Protein AF-A0A0G0WSR8-F1 (afdb_monomer_lite)

Structure (mmCIF, N/CA/C/O backbone):
data_AF-A0A0G0WSR8-F1
#
_entry.id   AF-A0A0G0WSR8-F1
#
loop_
_atom_site.group_PDB
_atom_site.id
_atom_site.type_symbol
_atom_site.label_atom_id
_atom_site.label_alt_id
_atom_site.label_comp_id
_atom_site.label_asym_id
_atom_site.label_entity_id
_atom_site.label_seq_id
_atom_site.pdbx_PDB_ins_code
_atom_site.Cartn_x
_atom_site.Cartn_y
_atom_site.Cartn_z
_atom_site.occupancy
_atom_site.B_iso_or_equiv
_atom_site.auth_seq_id
_atom_site.auth_comp_id
_atom_site.auth_asym_id
_atom_site.auth_atom_id
_atom_site.pdbx_PDB_model_num
ATOM 1 N N . MET A 1 1 ? 9.029 -8.585 -16.577 1.00 78.12 1 MET A N 1
ATOM 2 C CA . MET A 1 1 ? 9.577 -7.554 -15.670 1.00 78.12 1 MET A CA 1
ATOM 3 C C . MET A 1 1 ? 8.688 -6.329 -15.822 1.00 78.12 1 MET A C 1
ATOM 5 O O . MET A 1 1 ? 8.299 -6.063 -16.952 1.00 78.12 1 MET A O 1
ATOM 9 N N . PHE A 1 2 ? 8.280 -5.679 -14.734 1.00 92.25 2 PHE A N 1
ATOM 10 C CA . PHE A 1 2 ? 7.401 -4.501 -14.799 1.00 92.25 2 PHE A CA 1
ATOM 11 C C . PHE A 1 2 ? 8.232 -3.232 -14.985 1.00 92.25 2 PHE A C 1
ATOM 13 O O . PHE A 1 2 ? 9.343 -3.159 -14.461 1.00 92.25 2 PHE A O 1
ATOM 20 N N . ASN A 1 3 ? 7.698 -2.246 -15.707 1.00 93.81 3 ASN A N 1
ATOM 21 C CA . ASN A 1 3 ? 8.364 -0.956 -15.912 1.00 93.81 3 ASN A CA 1
ATOM 22 C C . ASN A 1 3 ? 7.978 0.062 -14.835 1.00 93.81 3 ASN A C 1
ATOM 24 O O . ASN A 1 3 ? 8.694 1.036 -14.618 1.00 93.81 3 ASN A O 1
ATOM 28 N N . THR A 1 4 ? 6.849 -0.158 -14.156 1.00 94.00 4 THR A N 1
ATOM 29 C CA . THR A 1 4 ? 6.369 0.701 -13.070 1.00 94.00 4 THR A CA 1
ATOM 30 C C . THR A 1 4 ? 5.871 -0.117 -11.881 1.00 94.00 4 THR A C 1
ATOM 32 O O . THR A 1 4 ? 5.428 -1.258 -12.026 1.00 94.00 4 THR A O 1
ATOM 35 N N . GLU A 1 5 ? 5.903 0.483 -10.688 1.00 91.38 5 GLU A N 1
ATOM 36 C CA . GLU A 1 5 ? 5.329 -0.120 -9.474 1.00 91.38 5 GLU A CA 1
ATOM 37 C C . GLU A 1 5 ? 3.826 -0.370 -9.647 1.00 91.38 5 GLU A C 1
ATOM 39 O O . GLU A 1 5 ? 3.323 -1.427 -9.270 1.00 91.38 5 GLU A O 1
ATOM 44 N N . ARG A 1 6 ? 3.129 0.552 -10.327 1.00 90.81 6 ARG A N 1
ATOM 45 C CA . ARG A 1 6 ? 1.699 0.431 -10.625 1.00 90.81 6 ARG A CA 1
ATOM 46 C C . ARG A 1 6 ? 1.385 -0.777 -11.506 1.00 90.81 6 ARG A C 1
ATOM 48 O O . ARG A 1 6 ? 0.414 -1.475 -11.236 1.00 90.81 6 ARG A O 1
ATOM 55 N N . GLU A 1 7 ? 2.182 -1.055 -12.534 1.00 94.06 7 GLU A N 1
ATOM 56 C CA . GLU A 1 7 ? 2.001 -2.257 -13.363 1.00 94.06 7 GLU A CA 1
ATOM 57 C C . GLU A 1 7 ? 2.127 -3.540 -12.534 1.00 94.06 7 GLU A C 1
ATOM 59 O O . GLU A 1 7 ? 1.278 -4.428 -12.639 1.00 94.06 7 GLU A O 1
ATOM 64 N N . GLY A 1 8 ? 3.152 -3.616 -11.678 1.00 93.31 8 GLY A N 1
ATOM 65 C CA . GLY A 1 8 ? 3.365 -4.760 -10.790 1.00 93.31 8 GLY A CA 1
ATOM 66 C C . GLY A 1 8 ? 2.229 -4.942 -9.784 1.00 93.31 8 GLY A C 1
ATOM 67 O O . GLY A 1 8 ? 1.744 -6.056 -9.597 1.00 93.31 8 GLY A O 1
ATOM 68 N N . GLN A 1 9 ? 1.753 -3.843 -9.203 1.00 92.00 9 GLN A N 1
ATOM 69 C CA . GLN A 1 9 ? 0.608 -3.804 -8.296 1.00 92.00 9 GLN A CA 1
ATOM 70 C C . GLN A 1 9 ? -0.679 -4.311 -8.972 1.00 92.00 9 GLN A C 1
ATOM 72 O O . GLN A 1 9 ? -1.332 -5.218 -8.458 1.00 92.00 9 GLN A O 1
ATOM 77 N N . LEU A 1 10 ? -1.036 -3.765 -10.145 1.00 92.38 10 LEU A N 1
ATOM 78 C CA . LEU A 1 10 ? -2.220 -4.188 -10.907 1.00 92.38 10 LEU A CA 1
ATOM 79 C C . LEU A 1 10 ? -2.150 -5.677 -11.267 1.00 92.38 10 LEU A C 1
ATOM 81 O O . LEU A 1 10 ? -3.139 -6.400 -11.133 1.00 92.38 10 LEU A O 1
ATOM 85 N N . HIS A 1 11 ? -0.979 -6.138 -11.711 1.00 93.62 11 HIS A N 1
ATOM 86 C CA . HIS A 1 11 ? -0.753 -7.538 -12.043 1.00 93.62 11 HIS A CA 1
ATOM 87 C C . HIS A 1 11 ? -0.876 -8.446 -10.812 1.00 93.62 11 HIS A C 1
ATOM 89 O O . HIS A 1 11 ? -1.510 -9.496 -10.896 1.00 93.62 11 HIS A O 1
ATOM 95 N N . PHE A 1 12 ? -0.311 -8.048 -9.667 1.00 92.94 12 PHE A N 1
ATOM 96 C CA . PHE A 1 12 ? -0.427 -8.790 -8.412 1.00 92.94 12 PHE A CA 1
ATOM 97 C C . PHE A 1 12 ? -1.892 -8.947 -8.005 1.00 92.94 12 PHE A C 1
ATOM 99 O O . PHE A 1 12 ? -2.377 -10.070 -7.883 1.00 92.94 12 PHE A O 1
ATOM 106 N N . PHE A 1 13 ? -2.628 -7.843 -7.870 1.00 93.00 13 PHE A N 1
ATOM 107 C CA . PHE A 1 13 ? -4.018 -7.905 -7.427 1.00 93.00 13 PHE A CA 1
ATOM 108 C C . PHE A 1 13 ? -4.899 -8.707 -8.386 1.00 93.00 13 PHE A C 1
ATOM 110 O O . PHE A 1 13 ? -5.670 -9.553 -7.936 1.00 93.00 13 PHE A O 1
ATOM 117 N N . LYS A 1 14 ? -4.699 -8.557 -9.702 1.00 93.31 14 LYS A N 1
ATOM 118 C CA . LYS A 1 14 ? -5.376 -9.388 -10.705 1.00 93.31 14 LYS A CA 1
ATOM 119 C C . LYS A 1 14 ? -5.075 -10.879 -10.521 1.00 93.31 14 LYS A C 1
ATOM 121 O O . LYS A 1 14 ? -6.002 -11.684 -10.561 1.00 93.31 14 LYS A O 1
ATOM 126 N N . ASN A 1 15 ? -3.813 -11.251 -10.308 1.00 95.00 15 ASN A N 1
ATOM 127 C CA . ASN A 1 15 ? -3.416 -12.652 -10.141 1.00 95.00 15 ASN A CA 1
ATOM 128 C C . ASN A 1 15 ? -3.988 -13.294 -8.874 1.00 95.00 15 ASN A C 1
ATOM 130 O O . ASN A 1 15 ? -4.284 -14.486 -8.885 1.00 95.00 15 ASN A O 1
ATOM 134 N N . PHE A 1 16 ? -4.157 -12.519 -7.802 1.00 91.44 16 PHE A N 1
ATOM 135 C CA . PHE A 1 16 ? -4.724 -12.996 -6.538 1.00 91.44 16 PHE A CA 1
ATOM 136 C C . PHE A 1 16 ? -6.242 -12.778 -6.425 1.00 91.44 16 PHE A C 1
ATOM 138 O O . PHE A 1 16 ? -6.820 -13.059 -5.379 1.00 91.44 16 PHE A O 1
ATOM 145 N N . GLY A 1 17 ? -6.901 -12.295 -7.487 1.00 91.31 17 GLY A N 1
ATOM 146 C CA . GLY A 1 17 ? -8.345 -12.045 -7.496 1.00 91.31 17 GLY A CA 1
ATOM 147 C C . GLY A 1 17 ? -8.794 -10.916 -6.561 1.00 91.31 17 GLY A C 1
ATOM 148 O O . GLY A 1 17 ? -9.962 -10.869 -6.185 1.00 91.31 17 GLY A O 1
ATOM 149 N N . ILE A 1 18 ? -7.882 -10.017 -6.184 1.00 91.19 18 ILE A N 1
ATOM 150 C CA . ILE A 1 18 ? -8.155 -8.864 -5.323 1.00 91.19 18 ILE A CA 1
ATOM 151 C C . ILE A 1 18 ? -8.667 -7.717 -6.198 1.00 91.19 18 ILE A C 1
ATOM 153 O O . ILE A 1 18 ? -8.010 -7.295 -7.154 1.00 91.19 18 ILE A O 1
ATOM 157 N N . LYS A 1 19 ? -9.853 -7.208 -5.870 1.00 88.31 19 LYS A N 1
ATOM 158 C CA . LYS A 1 19 ? -10.510 -6.118 -6.592 1.00 88.31 19 LYS A CA 1
ATOM 159 C C . LYS A 1 19 ? -10.069 -4.764 -6.042 1.00 88.31 19 LYS A C 1
ATOM 161 O O . LYS A 1 19 ? -10.323 -4.439 -4.893 1.00 88.31 19 LYS A O 1
ATOM 166 N N . LEU A 1 20 ? -9.383 -3.975 -6.866 1.00 82.12 20 LEU A N 1
ATOM 167 C CA . LEU A 1 20 ? -8.807 -2.680 -6.473 1.00 82.12 20 LEU A CA 1
ATOM 168 C C . LEU A 1 20 ? -9.827 -1.551 -6.282 1.00 82.12 20 LEU A C 1
ATOM 170 O O . LEU A 1 20 ? -9.491 -0.527 -5.694 1.00 82.12 20 LEU A O 1
ATOM 174 N N . ASP A 1 21 ? -11.014 -1.707 -6.857 1.00 71.50 21 ASP A N 1
ATOM 175 C CA . ASP A 1 21 ? -12.137 -0.771 -6.800 1.00 71.50 21 ASP A CA 1
ATOM 176 C C . ASP A 1 21 ? -12.980 -0.925 -5.529 1.00 71.50 21 ASP A C 1
ATOM 178 O O . ASP A 1 21 ? -13.836 -0.084 -5.253 1.00 71.50 21 ASP A O 1
ATOM 182 N N . GLU A 1 22 ? -12.723 -1.957 -4.723 1.00 69.38 22 GLU A N 1
ATOM 183 C CA . GLU A 1 22 ? -13.255 -2.023 -3.370 1.00 69.38 22 GLU A CA 1
ATOM 184 C C . GLU A 1 22 ? -12.634 -0.883 -2.552 1.00 69.38 22 GLU A C 1
ATOM 186 O O . GLU A 1 22 ? -11.410 -0.748 -2.482 1.00 69.38 22 GLU A O 1
ATOM 191 N N . ASN A 1 23 ? -13.488 -0.043 -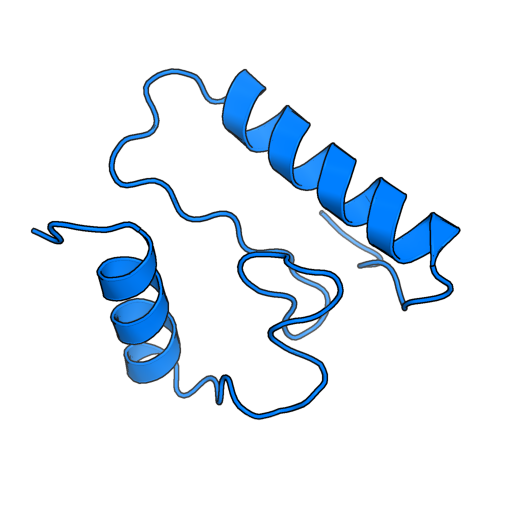1.947 1.00 66.81 23 ASN A N 1
ATOM 192 C CA . ASN A 1 23 ? -13.085 1.160 -1.200 1.00 66.81 23 ASN A CA 1
ATOM 193 C C . ASN A 1 23 ? -12.006 0.883 -0.139 1.00 66.81 23 ASN A C 1
ATOM 195 O O . ASN A 1 23 ? -11.273 1.793 0.237 1.00 66.81 23 ASN A O 1
ATOM 199 N N . ASP A 1 24 ? -11.902 -0.365 0.314 1.00 70.19 24 ASP A N 1
ATOM 200 C CA . ASP A 1 24 ? -10.978 -0.802 1.350 1.00 70.19 24 ASP A CA 1
ATOM 201 C C . ASP A 1 24 ? -9.552 -1.059 0.837 1.00 70.19 24 ASP A C 1
ATOM 203 O O . ASP A 1 24 ? -8.619 -1.054 1.640 1.00 70.19 24 ASP A O 1
ATOM 207 N N . VAL A 1 25 ? -9.346 -1.242 -0.477 1.00 79.94 25 VAL A N 1
ATOM 208 C CA . VAL A 1 25 ? -8.031 -1.622 -1.021 1.00 79.94 25 VAL A CA 1
ATOM 209 C C . VAL A 1 25 ? -7.103 -0.426 -1.194 1.00 79.94 25 VAL A C 1
ATOM 211 O O . VAL A 1 25 ? -5.987 -0.446 -0.684 1.00 79.94 25 VAL A O 1
ATOM 214 N N . LEU A 1 26 ? -7.524 0.639 -1.878 1.00 84.12 26 LEU A N 1
ATOM 215 C CA . LEU A 1 26 ? -6.686 1.825 -2.120 1.00 84.12 26 LEU A CA 1
ATOM 216 C C . LEU A 1 26 ? -7.045 2.970 -1.167 1.00 84.12 26 LEU A C 1
ATOM 218 O O . LEU A 1 26 ? -7.489 4.042 -1.577 1.00 84.12 26 LEU A O 1
ATOM 222 N N . VAL A 1 27 ? -6.836 2.750 0.128 1.00 83.06 27 VAL A N 1
ATOM 223 C CA . VAL A 1 27 ? -7.150 3.738 1.171 1.00 83.06 27 VAL A CA 1
ATOM 224 C C . VAL A 1 27 ? -5.965 4.672 1.395 1.00 83.06 27 VAL A C 1
ATOM 226 O O . VAL A 1 27 ? -4.815 4.243 1.364 1.00 83.06 27 VAL A O 1
ATOM 229 N N . ALA A 1 28 ? -6.233 5.959 1.647 1.00 81.25 28 ALA A N 1
ATOM 230 C CA . ALA A 1 28 ? -5.247 6.952 2.098 1.00 81.25 28 ALA A CA 1
ATOM 231 C C . ALA A 1 28 ? -3.946 7.032 1.259 1.00 81.25 28 ALA A C 1
ATOM 233 O O . ALA A 1 28 ? -2.880 7.354 1.792 1.00 81.25 28 ALA A O 1
ATOM 234 N N . ASN A 1 29 ? -4.035 6.787 -0.053 1.00 80.31 29 ASN A N 1
ATOM 235 C CA . ASN A 1 29 ? -2.908 6.728 -0.998 1.00 80.31 29 ASN A CA 1
ATOM 236 C C . ASN A 1 29 ? -1.841 5.670 -0.636 1.00 80.31 29 ASN A C 1
ATOM 238 O O . ASN A 1 29 ? -0.658 5.872 -0.921 1.00 80.31 29 ASN A O 1
ATOM 242 N N . THR A 1 30 ? -2.243 4.592 0.040 1.00 85.69 30 THR A N 1
ATOM 243 C CA . THR A 1 30 ? -1.422 3.382 0.200 1.00 85.69 30 THR A CA 1
ATOM 244 C C . THR A 1 30 ? -1.375 2.587 -1.107 1.00 85.69 30 THR A C 1
ATOM 246 O O . THR A 1 30 ? -2.234 2.768 -1.975 1.00 85.69 30 THR A O 1
ATOM 249 N N . ASP A 1 31 ? -0.414 1.669 -1.237 1.00 87.19 31 ASP A N 1
ATOM 250 C CA . ASP A 1 31 ? -0.380 0.752 -2.383 1.00 87.19 31 ASP A CA 1
ATOM 251 C C . ASP A 1 31 ? -1.347 -0.438 -2.227 1.00 87.19 31 ASP A C 1
ATOM 253 O O . ASP A 1 31 ? -1.430 -1.306 -3.099 1.00 87.19 31 ASP A O 1
ATOM 257 N N . GLY A 1 32 ? -2.089 -0.515 -1.126 1.00 89.12 32 GLY A N 1
ATOM 258 C CA . GLY A 1 32 ? -3.027 -1.597 -0.882 1.00 89.12 32 GLY A CA 1
ATOM 259 C C . GLY A 1 32 ? -3.201 -1.897 0.595 1.00 89.12 32 GLY A C 1
ATOM 260 O O . GLY A 1 32 ? -2.218 -2.096 1.306 1.00 89.12 32 GLY A O 1
ATOM 261 N N . VAL A 1 33 ? -4.443 -2.030 1.040 1.00 87.56 33 VAL A N 1
ATOM 262 C CA . VAL A 1 33 ? -4.794 -2.660 2.312 1.00 87.56 33 VAL A CA 1
ATOM 263 C C . VAL A 1 33 ? -5.837 -3.732 2.031 1.00 87.56 33 VAL A C 1
ATOM 265 O O . VAL A 1 33 ? -6.912 -3.442 1.535 1.00 87.56 33 VAL A O 1
ATOM 268 N N . PHE A 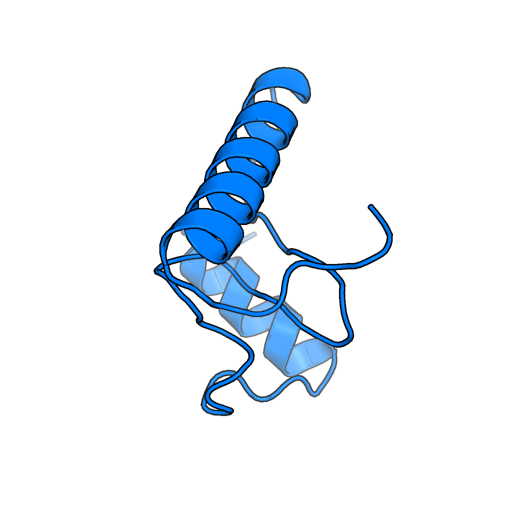1 34 ? -5.544 -4.997 2.317 1.00 86.31 34 PHE A N 1
ATOM 269 C CA . PHE A 1 34 ? -6.501 -6.075 2.058 1.00 86.31 34 PHE A CA 1
ATOM 270 C C . PHE A 1 34 ? -6.433 -7.139 3.146 1.00 86.31 34 PHE A C 1
ATOM 272 O O . PHE A 1 34 ? -5.350 -7.593 3.520 1.00 86.31 34 PHE A O 1
ATOM 279 N N . ASN A 1 35 ? -7.595 -7.522 3.685 1.00 84.31 35 ASN A N 1
ATOM 280 C CA . ASN A 1 35 ? -7.724 -8.485 4.786 1.00 84.31 35 ASN A CA 1
ATOM 281 C C . ASN A 1 35 ? -6.780 -8.204 5.967 1.00 84.31 35 ASN A C 1
ATOM 283 O O . ASN A 1 35 ? -6.189 -9.115 6.543 1.00 84.31 35 ASN A O 1
ATOM 287 N N . GLY A 1 36 ? -6.615 -6.924 6.312 1.00 80.50 36 GLY A N 1
ATOM 288 C CA . GLY A 1 36 ? -5.740 -6.511 7.404 1.00 80.50 36 GLY A CA 1
ATOM 289 C C . GLY A 1 36 ? -4.247 -6.654 7.110 1.00 80.50 36 GLY A C 1
ATOM 290 O O . GLY A 1 36 ? -3.478 -6.669 8.058 1.00 80.50 36 GLY A O 1
ATOM 291 N N . ASN A 1 37 ? -3.836 -6.737 5.843 1.00 84.88 37 ASN A N 1
ATOM 292 C CA . ASN A 1 37 ? -2.436 -6.667 5.422 1.00 84.88 37 ASN A CA 1
ATOM 293 C C . ASN A 1 37 ? -2.210 -5.391 4.619 1.00 84.88 37 ASN A C 1
ATOM 295 O O . ASN A 1 37 ? -3.056 -5.025 3.802 1.00 84.88 37 ASN A O 1
ATOM 299 N N . ILE A 1 38 ? -1.071 -4.738 4.836 1.00 88.12 38 ILE A N 1
ATOM 300 C CA . ILE A 1 38 ? -0.636 -3.607 4.022 1.00 88.12 38 ILE A CA 1
ATOM 301 C C . ILE A 1 38 ? 0.316 -4.085 2.930 1.00 88.12 38 ILE A C 1
ATOM 303 O O . ILE A 1 38 ? 1.193 -4.912 3.173 1.00 88.12 38 ILE A O 1
ATOM 307 N N . PHE A 1 39 ? 0.148 -3.544 1.733 1.00 89.69 39 PHE A N 1
ATOM 308 C CA . PHE A 1 39 ? 1.032 -3.774 0.606 1.00 89.69 39 PHE A CA 1
ATOM 309 C C . PHE A 1 39 ? 1.851 -2.517 0.335 1.00 89.69 39 PHE A C 1
ATOM 311 O O . PHE A 1 39 ? 1.346 -1.399 0.412 1.00 89.69 39 PHE A O 1
ATOM 318 N N . GLU A 1 40 ? 3.119 -2.733 0.010 1.00 90.38 40 GLU A N 1
ATOM 319 C CA . GLU A 1 40 ? 4.072 -1.719 -0.424 1.00 90.38 40 GLU A CA 1
ATOM 320 C C . GLU A 1 40 ? 4.814 -2.305 -1.622 1.00 90.38 40 GLU A C 1
ATOM 322 O O . GLU A 1 40 ? 5.537 -3.299 -1.483 1.00 90.38 40 GLU A O 1
ATOM 327 N N . PHE A 1 41 ? 4.609 -1.735 -2.807 1.00 90.62 41 PHE A N 1
ATOM 328 C CA . PHE A 1 41 ? 5.199 -2.266 -4.031 1.00 90.62 41 PHE A CA 1
ATOM 329 C C . PHE A 1 41 ? 6.459 -1.487 -4.395 1.00 90.62 41 PHE A C 1
ATOM 331 O O . PHE A 1 41 ? 6.492 -0.260 -4.395 1.00 90.62 41 PHE A O 1
ATOM 338 N N . LYS A 1 42 ? 7.516 -2.224 -4.743 1.00 91.81 42 LYS A N 1
ATOM 339 C CA . LYS A 1 42 ? 8.770 -1.675 -5.262 1.00 91.81 42 LYS A CA 1
ATOM 340 C C . LYS A 1 42 ? 9.262 -2.530 -6.419 1.00 91.81 42 LYS A C 1
ATOM 342 O O . LYS A 1 42 ? 9.217 -3.755 -6.343 1.00 91.81 42 LYS A O 1
ATOM 347 N N . LEU A 1 43 ? 9.760 -1.892 -7.481 1.00 92.19 43 LEU A N 1
ATOM 348 C CA . LEU A 1 43 ? 10.388 -2.603 -8.607 1.00 92.19 43 LEU A CA 1
ATOM 349 C C . LEU A 1 43 ? 11.674 -3.329 -8.183 1.00 92.19 43 LEU A C 1
ATOM 351 O O . LEU A 1 43 ? 11.994 -4.385 -8.721 1.00 92.19 43 LEU A O 1
ATOM 355 N N . SER A 1 44 ? 12.394 -2.759 -7.213 1.00 91.38 44 SER A N 1
ATOM 356 C CA . SER A 1 44 ? 13.551 -3.366 -6.557 1.00 91.38 44 SER A CA 1
ATOM 357 C C . SER A 1 44 ? 13.601 -2.949 -5.090 1.00 91.38 44 SER A C 1
ATOM 359 O O . SER A 1 44 ? 13.354 -1.787 -4.765 1.00 91.38 44 SER A O 1
ATOM 361 N N . ILE A 1 45 ? 13.971 -3.876 -4.205 1.00 91.06 45 ILE A N 1
ATOM 362 C CA . ILE A 1 45 ? 14.166 -3.613 -2.775 1.00 91.06 45 ILE A CA 1
ATOM 363 C C . ILE A 1 45 ? 15.661 -3.668 -2.478 1.00 91.06 45 ILE A C 1
ATOM 365 O O . ILE A 1 45 ? 16.206 -4.695 -2.089 1.00 91.06 45 ILE A O 1
ATOM 369 N N . ASN A 1 46 ? 16.330 -2.532 -2.660 1.00 92.94 46 ASN A N 1
ATOM 370 C CA . ASN A 1 46 ? 17.759 -2.410 -2.353 1.00 92.94 46 ASN A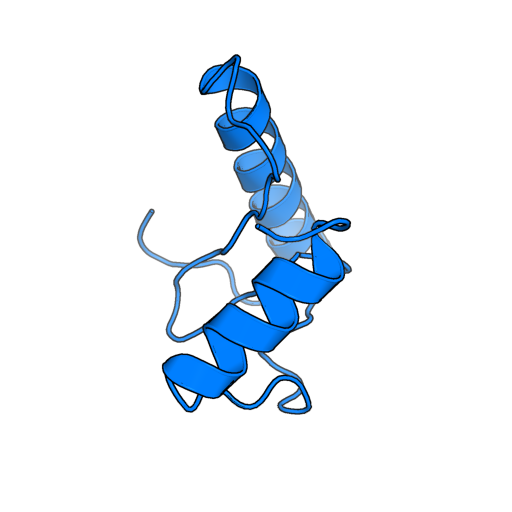 CA 1
ATOM 371 C C . ASN A 1 46 ? 18.006 -2.177 -0.851 1.00 92.94 46 ASN A C 1
ATOM 373 O O . ASN A 1 46 ? 19.104 -2.409 -0.354 1.00 92.94 46 ASN A O 1
ATOM 377 N N . ASN A 1 47 ? 16.991 -1.685 -0.130 1.00 93.75 47 ASN A N 1
ATOM 378 C CA . ASN A 1 47 ? 17.043 -1.405 1.299 1.00 93.75 47 ASN A CA 1
ATOM 379 C C . ASN A 1 47 ? 15.682 -1.704 1.940 1.00 93.75 47 ASN A C 1
ATOM 381 O O . ASN A 1 47 ? 14.709 -0.976 1.745 1.00 93.75 47 ASN A O 1
ATOM 385 N N . THR A 1 48 ? 15.629 -2.762 2.742 1.00 92.81 48 THR A N 1
ATOM 386 C CA . THR A 1 48 ? 14.413 -3.203 3.436 1.00 92.81 48 THR A CA 1
ATOM 387 C C . THR A 1 48 ? 13.911 -2.187 4.461 1.00 92.81 48 THR A C 1
ATOM 389 O O . THR A 1 48 ? 12.702 -2.036 4.621 1.00 92.81 48 THR A O 1
ATOM 392 N N . GLN A 1 49 ? 14.804 -1.423 5.098 1.00 94.94 49 GLN A N 1
ATOM 393 C CA . GLN A 1 49 ? 14.425 -0.404 6.081 1.00 94.94 49 GLN A CA 1
ATOM 394 C C . GLN A 1 49 ? 13.594 0.707 5.438 1.00 94.94 49 GLN A C 1
ATOM 396 O O . GLN A 1 49 ? 12.648 1.194 6.047 1.00 94.94 49 GLN A O 1
ATOM 401 N N . GLN A 1 50 ? 13.908 1.099 4.199 1.00 92.69 50 GLN A N 1
ATOM 402 C CA . GLN A 1 50 ? 13.145 2.134 3.492 1.00 92.69 50 GLN A CA 1
ATOM 403 C C . GLN A 1 50 ? 11.703 1.690 3.227 1.00 92.69 50 GLN A C 1
ATOM 405 O O . GLN A 1 50 ? 10.774 2.465 3.449 1.00 92.69 50 GLN A O 1
ATOM 410 N N . VAL A 1 51 ? 11.523 0.432 2.817 1.00 92.19 51 VAL A N 1
ATOM 411 C CA . VAL A 1 51 ? 10.205 -0.180 2.595 1.00 92.19 51 VAL A CA 1
ATOM 412 C C . VAL A 1 51 ? 9.433 -0.281 3.914 1.00 92.19 51 VAL A C 1
ATOM 414 O O . VAL A 1 51 ? 8.276 0.126 3.983 1.00 92.19 51 VAL A O 1
ATOM 417 N N . LEU A 1 52 ? 10.094 -0.711 4.994 1.00 91.81 52 LEU A N 1
ATOM 418 C CA . LEU A 1 52 ? 9.492 -0.768 6.328 1.00 91.81 52 LEU A CA 1
ATOM 419 C C . LEU A 1 52 ? 9.037 0.618 6.815 1.00 91.81 52 LEU A C 1
ATOM 421 O O . LEU A 1 52 ? 7.909 0.775 7.281 1.00 91.81 52 LEU A O 1
ATOM 425 N N . PHE A 1 53 ? 9.879 1.645 6.676 1.00 93.88 53 PHE A N 1
ATOM 426 C CA . PHE A 1 53 ? 9.509 3.015 7.041 1.00 93.88 53 PHE A CA 1
ATOM 427 C C . PHE A 1 53 ? 8.334 3.540 6.211 1.00 93.88 53 PHE A C 1
ATOM 429 O O . PHE A 1 53 ? 7.500 4.280 6.735 1.00 93.88 53 PHE A O 1
ATOM 436 N N . GLN A 1 54 ? 8.243 3.171 4.932 1.00 91.38 54 GL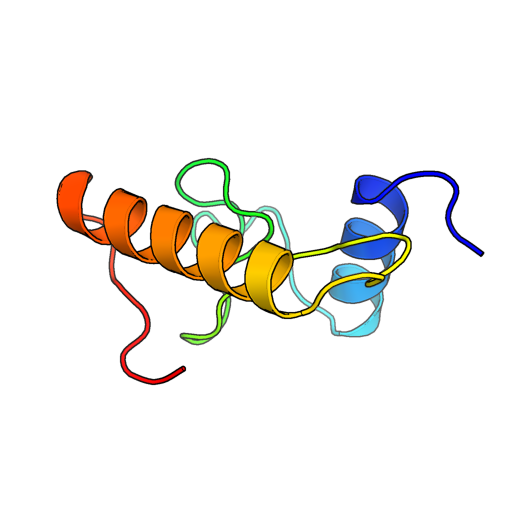N A N 1
ATOM 437 C CA . GLN A 1 54 ? 7.108 3.535 4.090 1.00 91.38 54 GLN A CA 1
ATOM 438 C C . GLN A 1 54 ? 5.808 2.876 4.578 1.00 91.38 54 GLN A C 1
ATOM 440 O O . GLN A 1 54 ? 4.825 3.588 4.800 1.00 91.38 54 GLN A O 1
ATOM 445 N N . ALA A 1 55 ? 5.835 1.577 4.891 1.00 91.06 55 ALA A N 1
ATOM 446 C CA . ALA A 1 55 ? 4.696 0.875 5.481 1.00 91.06 55 ALA A CA 1
ATOM 447 C C . ALA A 1 55 ? 4.260 1.496 6.826 1.00 91.06 55 ALA A C 1
ATOM 449 O O . ALA A 1 55 ? 3.073 1.742 7.047 1.00 91.06 55 ALA A O 1
ATOM 450 N N . ILE A 1 56 ? 5.207 1.857 7.703 1.00 91.56 56 ILE A N 1
ATOM 451 C CA . ILE A 1 56 ? 4.913 2.530 8.984 1.00 91.56 56 ILE A CA 1
ATOM 452 C C . ILE A 1 56 ? 4.249 3.899 8.767 1.00 91.56 56 ILE A C 1
ATOM 454 O O . ILE A 1 56 ? 3.305 4.250 9.486 1.00 91.56 56 ILE A O 1
ATOM 458 N N . LYS A 1 57 ? 4.704 4.685 7.779 1.00 91.94 57 LYS A N 1
ATOM 459 C CA . LYS A 1 57 ? 4.076 5.974 7.430 1.00 91.94 57 LYS A CA 1
ATOM 460 C C . LYS A 1 57 ? 2.627 5.783 6.993 1.00 91.94 57 LYS A C 1
ATOM 462 O O . LYS A 1 57 ? 1.766 6.562 7.401 1.00 91.94 57 LYS A O 1
ATOM 467 N N . TYR A 1 58 ? 2.344 4.740 6.221 1.00 91.69 58 TYR A N 1
ATOM 468 C CA . TYR A 1 58 ? 0.979 4.420 5.828 1.00 91.69 58 TYR A CA 1
ATOM 469 C C . TYR A 1 58 ? 0.107 3.994 7.007 1.00 91.69 58 TYR A C 1
ATOM 471 O O . TYR A 1 58 ? -0.971 4.560 7.177 1.00 91.69 58 TYR A O 1
ATOM 479 N N . LEU A 1 59 ? 0.588 3.111 7.884 1.00 89.88 59 LEU A N 1
ATOM 480 C CA . LEU A 1 59 ? -0.136 2.738 9.108 1.00 89.88 59 LEU A CA 1
ATOM 481 C C . LEU A 1 59 ? -0.430 3.960 9.994 1.00 89.88 59 LEU A C 1
ATOM 483 O O . LEU A 1 59 ? -1.536 4.112 10.517 1.00 89.88 59 LEU A O 1
ATOM 487 N N . SER A 1 60 ? 0.539 4.870 10.114 1.00 91.75 60 SER A N 1
ATOM 488 C CA . SER A 1 60 ? 0.381 6.125 10.856 1.00 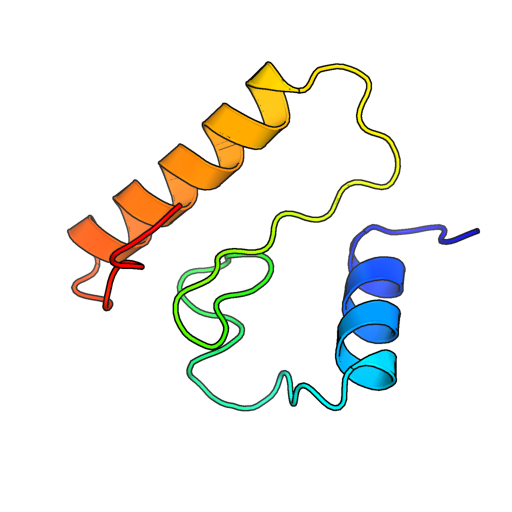91.75 60 SER A CA 1
ATOM 489 C C . SER A 1 60 ? -0.676 7.028 10.217 1.00 91.75 60 SER A C 1
ATOM 491 O O . SER A 1 60 ? -1.516 7.592 10.917 1.00 91.75 60 SER A O 1
ATOM 493 N N . ARG A 1 61 ? -0.686 7.129 8.883 1.00 90.50 61 ARG A N 1
ATOM 494 C CA . ARG A 1 61 ? -1.688 7.901 8.142 1.00 90.50 61 ARG A CA 1
ATOM 495 C C . ARG A 1 61 ? -3.086 7.315 8.299 1.00 90.50 61 ARG A C 1
ATOM 497 O O . ARG A 1 61 ? -4.011 8.086 8.547 1.00 90.50 61 ARG A O 1
ATOM 504 N N . LEU A 1 62 ? -3.242 5.991 8.206 1.00 89.75 62 LEU A N 1
ATOM 505 C CA . LEU A 1 62 ? -4.524 5.315 8.438 1.00 89.75 62 LEU A CA 1
ATOM 506 C C . LEU A 1 62 ? -5.071 5.679 9.823 1.00 89.75 62 LEU A C 1
ATOM 508 O O . LEU A 1 62 ? -6.192 6.171 9.923 1.00 89.75 62 LEU A O 1
ATOM 512 N N . ARG A 1 63 ? -4.232 5.586 10.864 1.00 91.06 63 ARG A N 1
ATOM 513 C CA . ARG A 1 63 ? -4.602 5.967 12.235 1.00 91.06 63 ARG A CA 1
ATOM 514 C C . ARG A 1 63 ? -5.062 7.421 12.348 1.00 91.06 63 ARG A C 1
ATOM 516 O O . ARG A 1 63 ? -6.120 7.679 12.910 1.00 91.06 63 ARG A O 1
ATOM 523 N N . ILE A 1 64 ? -4.272 8.368 11.839 1.00 92.12 64 ILE A N 1
ATOM 524 C CA . ILE A 1 64 ? -4.548 9.810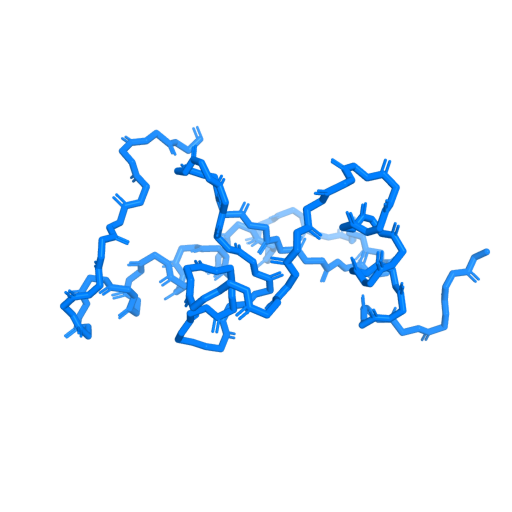 11.985 1.00 92.12 64 ILE A CA 1
ATOM 525 C C . ILE A 1 64 ? -5.797 10.230 11.195 1.00 92.12 64 ILE A C 1
ATOM 527 O O . ILE A 1 64 ? -6.495 11.157 11.591 1.00 92.12 64 ILE A O 1
ATOM 531 N N . THR A 1 65 ? -6.098 9.541 10.094 1.00 89.56 65 THR A N 1
ATOM 532 C CA . THR A 1 65 ? -7.264 9.827 9.241 1.00 89.56 65 THR A CA 1
ATOM 533 C C . THR A 1 65 ? -8.527 9.063 9.649 1.00 89.56 65 THR A C 1
ATOM 535 O O . THR A 1 65 ? -9.540 9.174 8.967 1.00 89.56 65 THR A O 1
ATOM 538 N N . GLY A 1 66 ? -8.488 8.308 10.753 1.00 87.50 66 GLY A N 1
ATOM 539 C CA . GLY A 1 66 ? -9.640 7.562 11.267 1.00 87.50 66 GLY A CA 1
ATOM 540 C C . GLY A 1 66 ? -9.962 6.279 10.495 1.00 87.50 66 GLY A C 1
ATOM 541 O O . GLY A 1 66 ? -11.038 5.717 10.679 1.00 87.50 66 GLY A O 1
ATOM 542 N N . ASN A 1 67 ? -9.045 5.804 9.649 1.00 86.81 67 ASN A N 1
ATOM 543 C CA . ASN A 1 67 ? -9.204 4.544 8.932 1.00 86.81 67 ASN A CA 1
ATOM 544 C C . ASN A 1 67 ? -8.791 3.352 9.815 1.00 86.81 67 ASN A C 1
ATOM 546 O O . ASN A 1 67 ? -7.875 3.483 10.639 1.00 86.81 67 ASN A O 1
ATOM 550 N N . PRO A 1 68 ? -9.410 2.171 9.630 1.00 84.56 68 PRO A N 1
ATOM 551 C CA . PRO A 1 68 ? -8.972 0.949 10.290 1.00 84.56 68 PRO A CA 1
ATOM 552 C C . PRO A 1 68 ? -7.489 0.669 10.025 1.00 84.56 68 PRO A C 1
ATOM 554 O O . PRO A 1 68 ? -7.015 0.733 8.892 1.00 84.56 68 PRO A O 1
ATOM 557 N N . VAL A 1 69 ? -6.752 0.343 11.085 1.00 86.56 69 VAL A N 1
ATOM 558 C CA . VAL A 1 69 ? -5.344 -0.056 10.993 1.00 86.56 69 VAL A CA 1
ATOM 559 C C . VAL A 1 69 ? -5.267 -1.582 11.104 1.00 86.56 69 VAL A C 1
ATOM 561 O O . VAL A 1 69 ? -5.863 -2.132 12.036 1.00 86.56 69 VAL A O 1
ATOM 564 N N . PRO A 1 70 ? -4.536 -2.270 10.205 1.00 78.88 70 PRO A N 1
ATOM 565 C CA . PRO A 1 70 ? -4.140 -3.667 10.360 1.00 78.88 70 PRO A CA 1
ATOM 566 C C . PRO A 1 70 ? -3.762 -4.045 11.796 1.00 78.88 70 PRO A C 1
ATOM 568 O O . PRO A 1 70 ? -2.937 -3.382 12.426 1.00 78.88 70 PRO A O 1
ATOM 571 N N . LYS A 1 71 ? -4.373 -5.112 12.326 1.00 73.69 71 LYS A N 1
ATOM 572 C CA . LYS A 1 71 ? -4.120 -5.576 13.701 1.00 73.69 71 LYS A CA 1
ATOM 573 C C . LYS A 1 71 ? -2.770 -6.292 13.838 1.00 73.69 71 LYS A C 1
ATOM 575 O O . LYS A 1 71 ? -2.194 -6.274 14.920 1.00 73.69 71 LYS A O 1
ATOM 580 N N . ASN A 1 72 ? -2.289 -6.894 12.750 1.00 66.88 72 ASN A N 1
ATOM 581 C CA . ASN A 1 72 ? -1.035 -7.640 12.668 1.00 66.88 72 ASN A CA 1
ATOM 582 C C . ASN A 1 72 ? -0.199 -7.090 11.497 1.00 66.88 72 ASN A C 1
ATOM 584 O O . ASN A 1 72 ? -0.776 -6.592 10.528 1.00 66.88 72 ASN A O 1
ATOM 588 N N . ILE A 1 73 ? 1.130 -7.167 11.607 1.00 60.91 73 ILE A N 1
ATOM 589 C CA . ILE A 1 73 ? 2.111 -6.775 10.579 1.00 60.91 73 ILE A CA 1
ATOM 590 C C . ILE A 1 73 ? 2.966 -7.996 10.261 1.00 60.91 73 ILE A C 1
ATOM 592 O O . ILE A 1 73 ? 3.339 -8.689 11.237 1.00 60.91 73 ILE A O 1
#

Organism: NCBI:txid1618734

Secondary structure (DSSP, 8-state):
--SSHHHHHHHHHHHTT--TTSTTTS-TT-S-EETTEE----S--S-HHHHHHHHHHHHHHHHHTTPPP-S--

pLDDT: mean 87.46, std 7.48, range [60.91, 95.0]

Sequence (73 aa):
MFNTEREGQLHFFKNFGIKLDENDVLVANTDGVFNGNIFEFKLSINNTQQVLFQAIKYLSRLRITGNPVPKNI

Foldseek 3Di:
DDPDQVVVLVVVCVVVVHDCPPCQFCPPNFSGDDPLDGDDTDPDCPDVVVSVVVSVVVLVSCVVVVHDHRPDD

Radius of gyration: 12.33 Å; chains: 1; bounding box: 31×23×30 Å